Protein AF-A0A8T9MVJ7-F1 (afdb_monomer)

Organism: NCBI:txid211502

Structure (mmCIF, N/CA/C/O backbone):
data_AF-A0A8T9MVJ7-F1
#
_entry.id   AF-A0A8T9MVJ7-F1
#
loop_
_atom_site.group_PDB
_atom_site.id
_atom_site.type_symbol
_atom_site.label_atom_id
_atom_site.label_alt_id
_atom_site.label_comp_id
_atom_site.label_asym_id
_atom_site.label_entity_id
_atom_site.label_seq_id
_atom_site.pdbx_PDB_ins_code
_atom_site.Cartn_x
_atom_site.Cartn_y
_atom_site.Cartn_z
_atom_site.occupancy
_atom_site.B_iso_or_equiv
_atom_site.auth_seq_id
_atom_site.auth_comp_id
_atom_site.auth_asym_id
_atom_site.auth_atom_id
_atom_site.pdbx_PDB_model_num
ATOM 1 N N . MET A 1 1 ? -18.164 -0.647 5.965 1.00 48.44 1 MET A N 1
ATOM 2 C CA . MET A 1 1 ? -16.775 -0.956 5.576 1.00 48.44 1 MET A CA 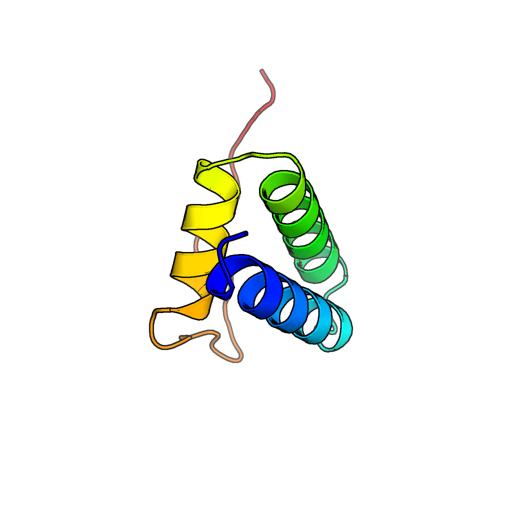1
ATOM 3 C C . MET A 1 1 ? -16.595 -0.581 4.124 1.00 48.44 1 MET A C 1
ATOM 5 O O . MET A 1 1 ? -17.353 -1.061 3.287 1.00 48.44 1 MET A O 1
ATOM 9 N N . ASP A 1 2 ? -15.652 0.304 3.840 1.00 60.47 2 ASP A N 1
ATOM 10 C CA . ASP A 1 2 ? -15.341 0.775 2.495 1.00 60.47 2 ASP A CA 1
ATOM 11 C C . ASP A 1 2 ? -14.882 -0.414 1.643 1.00 60.47 2 ASP A C 1
ATOM 13 O O . ASP A 1 2 ? -13.756 -0.888 1.779 1.00 60.47 2 ASP A O 1
ATOM 17 N N . LYS A 1 3 ? -15.767 -0.944 0.787 1.00 60.28 3 LYS A N 1
ATOM 18 C CA . LYS A 1 3 ? -15.483 -2.116 -0.068 1.00 60.28 3 LYS A CA 1
ATOM 19 C C . LYS A 1 3 ? -14.192 -1.958 -0.885 1.00 60.28 3 LYS A C 1
ATOM 21 O O . LYS A 1 3 ? -13.526 -2.950 -1.147 1.00 60.28 3 LYS A O 1
ATOM 26 N N . ASN A 1 4 ? -13.814 -0.721 -1.216 1.00 80.88 4 ASN A N 1
ATOM 27 C CA . ASN A 1 4 ? -12.565 -0.401 -1.907 1.00 80.88 4 ASN A CA 1
ATOM 28 C C . ASN A 1 4 ? -11.306 -0.690 -1.079 1.00 80.88 4 ASN A C 1
ATOM 30 O O . ASN A 1 4 ? -10.291 -1.065 -1.653 1.00 80.88 4 ASN A O 1
ATOM 34 N N . LEU A 1 5 ? -11.349 -0.543 0.250 1.00 82.44 5 LEU A N 1
ATOM 35 C CA . LEU A 1 5 ? -10.170 -0.766 1.088 1.00 82.44 5 LEU A CA 1
ATOM 36 C C . LEU A 1 5 ? -9.832 -2.255 1.185 1.00 82.44 5 LEU A C 1
ATOM 38 O O . LEU A 1 5 ? -8.676 -2.624 1.031 1.00 82.44 5 LEU A O 1
ATOM 42 N N . LEU A 1 6 ? -10.830 -3.114 1.397 1.00 85.88 6 LEU A N 1
ATOM 43 C CA . LEU A 1 6 ? -10.609 -4.563 1.473 1.00 85.88 6 LEU A CA 1
ATOM 44 C C . LEU A 1 6 ? -10.065 -5.123 0.152 1.00 85.88 6 LEU A C 1
ATOM 46 O O . LEU A 1 6 ? -9.124 -5.909 0.155 1.00 85.88 6 LEU A O 1
ATOM 50 N N . ASP A 1 7 ? -10.608 -4.662 -0.975 1.00 87.81 7 ASP A N 1
ATOM 51 C CA . ASP A 1 7 ? -10.140 -5.034 -2.314 1.00 87.81 7 ASP A CA 1
ATOM 52 C C . ASP A 1 7 ? -8.721 -4.507 -2.614 1.00 87.81 7 ASP A C 1
ATOM 54 O O . ASP A 1 7 ? -7.912 -5.162 -3.270 1.00 87.81 7 ASP A O 1
ATOM 58 N N . LEU A 1 8 ? -8.381 -3.323 -2.099 1.00 85.44 8 LEU A N 1
ATOM 59 C CA . LEU A 1 8 ? -7.033 -2.763 -2.179 1.00 85.44 8 LEU A CA 1
ATOM 60 C C . LEU A 1 8 ? -6.021 -3.569 -1.348 1.00 85.44 8 LEU A C 1
ATOM 62 O O . LEU A 1 8 ? -4.926 -3.850 -1.831 1.00 85.44 8 LEU A O 1
ATOM 66 N N . LEU A 1 9 ? -6.383 -3.962 -0.125 1.00 88.44 9 LEU A N 1
ATOM 67 C CA . LEU A 1 9 ? -5.532 -4.764 0.759 1.00 88.44 9 LEU A CA 1
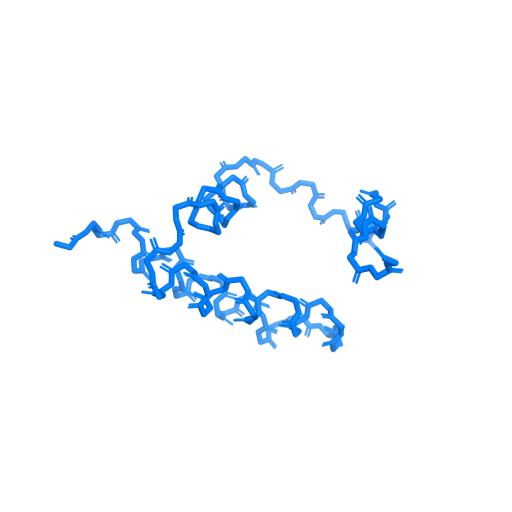ATOM 68 C C . LEU A 1 9 ? -5.297 -6.171 0.195 1.00 88.44 9 LEU A C 1
ATOM 70 O O . LEU A 1 9 ? -4.160 -6.641 0.201 1.00 88.44 9 LEU A O 1
ATOM 74 N N . ASP A 1 10 ? -6.332 -6.812 -0.358 1.00 89.50 10 ASP A N 1
ATOM 75 C CA . ASP A 1 10 ? -6.206 -8.117 -1.021 1.00 89.50 10 ASP A CA 1
ATOM 76 C C . ASP A 1 10 ? -5.241 -8.052 -2.214 1.00 89.50 10 ASP A C 1
ATOM 78 O O . ASP A 1 10 ? -4.299 -8.847 -2.312 1.00 89.50 10 ASP A O 1
ATOM 82 N N . ARG A 1 11 ? -5.404 -7.044 -3.083 1.00 86.50 11 ARG A N 1
ATOM 83 C CA . ARG A 1 11 ? -4.495 -6.816 -4.215 1.00 86.50 11 ARG A CA 1
ATOM 84 C C . ARG A 1 11 ? -3.065 -6.543 -3.761 1.00 86.50 11 ARG A C 1
ATOM 86 O O . ARG A 1 11 ? -2.134 -7.101 -4.342 1.00 86.50 11 ARG A O 1
ATOM 93 N N . ALA A 1 12 ? -2.883 -5.734 -2.721 1.00 86.62 12 ALA A N 1
ATOM 94 C CA . ALA A 1 12 ? -1.566 -5.435 -2.176 1.00 86.62 12 ALA A CA 1
ATOM 95 C C . ALA A 1 12 ? -0.887 -6.672 -1.574 1.00 86.62 12 ALA A C 1
ATOM 97 O O . ALA A 1 12 ? 0.289 -6.910 -1.841 1.00 86.62 12 ALA A O 1
ATOM 98 N N . CYS A 1 13 ? -1.627 -7.505 -0.842 1.00 87.12 13 CYS A N 1
ATOM 99 C CA . CYS A 1 13 ? -1.125 -8.764 -0.294 1.00 87.12 13 CYS A CA 1
ATOM 100 C C . CYS A 1 13 ? -0.691 -9.728 -1.411 1.00 87.12 13 CYS A C 1
ATOM 102 O O . CYS A 1 13 ? 0.418 -10.265 -1.391 1.00 87.12 13 CYS A O 1
ATOM 104 N N . ARG A 1 14 ? -1.520 -9.880 -2.451 1.00 87.25 14 ARG A N 1
ATOM 105 C CA . ARG A 1 14 ? -1.183 -10.686 -3.633 1.00 87.25 14 ARG A CA 1
ATOM 106 C C . ARG A 1 14 ? 0.053 -10.178 -4.361 1.00 87.25 14 ARG A C 1
ATOM 108 O O . ARG A 1 14 ? 0.834 -10.984 -4.861 1.00 87.25 14 ARG A O 1
ATOM 115 N N . TRP A 1 15 ? 0.224 -8.865 -4.454 1.00 83.88 15 TRP A N 1
ATOM 116 C CA . TRP A 1 15 ? 1.403 -8.276 -5.077 1.00 83.88 15 TRP A CA 1
ATOM 117 C C . TRP A 1 15 ? 2.657 -8.517 -4.228 1.00 83.88 15 TRP A C 1
ATOM 119 O O . TRP A 1 15 ? 3.664 -8.969 -4.758 1.00 83.88 15 TRP A O 1
ATOM 129 N N . ALA A 1 16 ? 2.563 -8.351 -2.905 1.00 83.81 16 ALA A N 1
ATOM 130 C CA . ALA A 1 16 ? 3.656 -8.612 -1.968 1.00 83.81 16 ALA A CA 1
ATOM 131 C C . ALA A 1 16 ? 4.201 -10.050 -2.076 1.00 83.81 16 ALA A C 1
ATOM 133 O O . ALA A 1 16 ? 5.404 -10.261 -1.979 1.00 83.81 16 ALA A O 1
ATOM 134 N N . VAL A 1 17 ? 3.333 -11.044 -2.295 1.00 82.31 17 VAL A N 1
ATOM 135 C CA . VAL A 1 17 ? 3.735 -12.456 -2.465 1.00 82.31 17 VAL A CA 1
ATOM 136 C C . VAL A 1 17 ? 4.406 -12.718 -3.818 1.00 82.31 17 VAL A C 1
ATOM 138 O O . VAL A 1 17 ? 5.258 -13.597 -3.917 1.00 82.31 17 VAL A O 1
ATOM 141 N N . GLN A 1 18 ? 4.018 -11.977 -4.855 1.00 79.62 18 GLN A N 1
ATOM 142 C CA . GLN A 1 18 ? 4.597 -12.094 -6.197 1.00 79.62 18 GLN A CA 1
ATOM 143 C C . GLN A 1 18 ? 5.914 -11.327 -6.338 1.00 79.62 18 GLN A C 1
ATOM 145 O O . GLN A 1 18 ? 6.671 -11.593 -7.270 1.00 79.62 18 GLN A O 1
ATOM 150 N N . ASP A 1 19 ? 6.187 -10.391 -5.430 1.00 77.88 19 ASP A N 1
ATOM 151 C CA . ASP A 1 19 ? 7.408 -9.606 -5.441 1.00 77.88 19 ASP A CA 1
ATOM 152 C C . ASP A 1 19 ? 8.620 -10.460 -4.989 1.00 77.88 19 ASP A C 1
ATOM 154 O O . ASP A 1 19 ? 8.620 -11.023 -3.881 1.00 77.88 19 ASP A O 1
ATOM 158 N N . PRO A 1 20 ? 9.652 -10.615 -5.846 1.00 79.38 20 PRO A N 1
ATOM 159 C CA . PRO A 1 20 ? 10.841 -11.399 -5.522 1.00 79.38 20 PRO A CA 1
ATOM 160 C C . PRO A 1 20 ? 11.785 -10.674 -4.549 1.00 79.38 20 PRO A C 1
ATOM 162 O O . PRO A 1 20 ? 12.690 -11.308 -4.002 1.00 79.38 20 PRO A O 1
ATOM 165 N N . ASP A 1 21 ? 11.593 -9.373 -4.319 1.00 80.75 21 ASP A N 1
ATOM 166 C CA . ASP A 1 21 ? 12.428 -8.542 -3.467 1.00 80.75 21 ASP A CA 1
ATOM 167 C C . ASP A 1 21 ? 11.888 -8.533 -2.025 1.00 80.75 21 ASP A C 1
ATOM 169 O O . ASP A 1 21 ? 10.787 -8.083 -1.701 1.0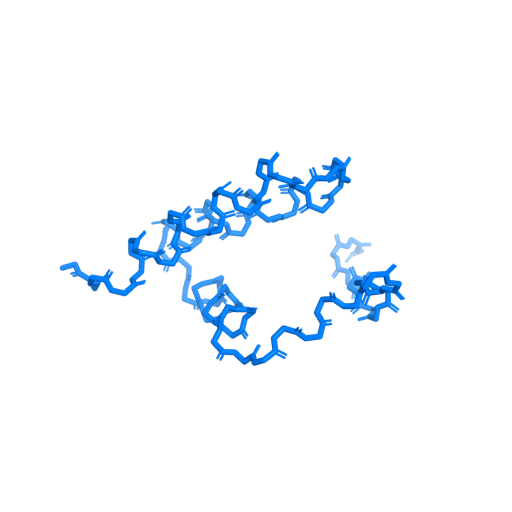0 80.75 21 ASP A O 1
ATOM 173 N N . ALA A 1 22 ? 12.678 -9.098 -1.110 1.00 79.88 22 ALA A N 1
ATOM 174 C CA . ALA A 1 22 ? 12.255 -9.264 0.278 1.00 79.88 22 ALA A CA 1
ATOM 175 C C . ALA A 1 22 ? 12.084 -7.923 1.017 1.00 79.88 22 ALA A C 1
ATOM 177 O O . ALA A 1 22 ? 11.261 -7.844 1.930 1.00 79.88 22 ALA A O 1
ATOM 178 N N . GLU A 1 23 ? 12.839 -6.893 0.625 1.00 80.88 23 GLU A N 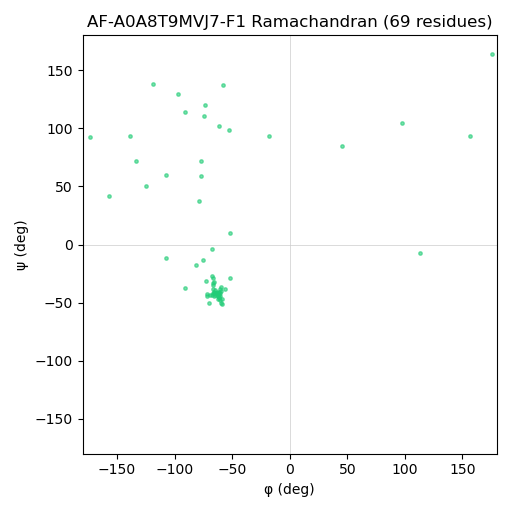1
ATOM 179 C CA . GLU A 1 23 ? 12.750 -5.544 1.192 1.00 80.88 23 GLU A CA 1
ATOM 180 C C . GLU A 1 23 ? 11.434 -4.883 0.767 1.00 80.88 23 GLU A C 1
ATOM 182 O O . GLU A 1 23 ? 10.633 -4.489 1.617 1.00 80.88 23 GLU A O 1
ATOM 187 N N . THR A 1 24 ? 11.140 -4.905 -0.532 1.00 78.44 24 THR A N 1
ATOM 188 C CA . THR A 1 24 ? 9.906 -4.361 -1.111 1.00 78.44 24 THR A CA 1
ATOM 189 C C . THR A 1 24 ? 8.663 -5.056 -0.546 1.00 78.44 24 THR A C 1
ATOM 191 O O . THR A 1 24 ? 7.680 -4.399 -0.180 1.00 78.44 24 THR A O 1
ATOM 194 N N . ARG A 1 25 ? 8.708 -6.386 -0.391 1.00 84.56 25 ARG A N 1
ATOM 195 C CA . ARG A 1 25 ? 7.640 -7.158 0.259 1.00 84.56 25 ARG A CA 1
ATOM 196 C C . ARG A 1 25 ? 7.414 -6.733 1.712 1.00 84.56 25 ARG A C 1
ATOM 198 O O . ARG A 1 25 ? 6.263 -6.594 2.126 1.00 84.56 25 ARG A O 1
ATOM 205 N N . ALA A 1 26 ? 8.482 -6.545 2.489 1.00 85.00 26 ALA A N 1
ATOM 206 C CA . ALA A 1 26 ? 8.382 -6.153 3.894 1.00 85.00 26 ALA A CA 1
ATOM 207 C C . ALA A 1 26 ? 7.811 -4.735 4.056 1.00 85.00 26 ALA A C 1
ATOM 209 O O . ALA A 1 26 ? 6.939 -4.520 4.899 1.00 85.00 26 ALA A O 1
ATOM 210 N N . GLU A 1 27 ? 8.240 -3.789 3.217 1.00 84.25 27 GLU A N 1
ATOM 211 C CA . GLU A 1 27 ? 7.690 -2.431 3.203 1.00 84.25 27 GLU A CA 1
ATOM 212 C C . GLU A 1 27 ? 6.196 -2.424 2.869 1.00 84.25 27 GLU A C 1
ATOM 214 O O . GLU A 1 27 ? 5.406 -1.758 3.543 1.00 84.25 27 GLU A O 1
ATOM 219 N N . LEU A 1 28 ? 5.787 -3.192 1.854 1.00 85.69 28 LEU A N 1
ATOM 220 C CA . LEU A 1 28 ? 4.382 -3.272 1.470 1.00 85.69 28 LEU A CA 1
ATOM 221 C C . LEU A 1 28 ? 3.530 -3.931 2.562 1.00 85.69 28 LEU A C 1
ATOM 223 O O . LEU A 1 28 ? 2.449 -3.431 2.866 1.00 85.69 28 LEU A O 1
ATOM 227 N N . ALA A 1 29 ? 4.026 -4.998 3.196 1.00 88.38 29 ALA A N 1
ATOM 228 C CA . ALA A 1 29 ? 3.345 -5.657 4.310 1.00 88.38 29 ALA A CA 1
ATOM 229 C C . ALA A 1 29 ? 3.149 -4.716 5.512 1.00 88.38 29 ALA A C 1
ATOM 231 O O . ALA A 1 29 ? 2.069 -4.689 6.104 1.00 88.38 29 ALA A O 1
ATOM 232 N N . ALA A 1 30 ? 4.153 -3.896 5.839 1.00 89.31 30 ALA A N 1
ATOM 233 C CA . ALA A 1 30 ? 4.023 -2.880 6.880 1.00 89.31 30 ALA A CA 1
ATOM 234 C C . ALA A 1 30 ? 2.941 -1.846 6.522 1.00 89.31 30 ALA A C 1
ATOM 236 O O . ALA A 1 30 ? 2.096 -1.511 7.353 1.00 89.31 30 ALA A O 1
ATOM 237 N N . LEU A 1 31 ? 2.921 -1.378 5.270 1.00 87.38 31 LEU A N 1
ATOM 238 C CA . LEU A 1 31 ? 1.946 -0.395 4.795 1.00 87.38 31 LEU A CA 1
ATOM 239 C C . LEU A 1 31 ? 0.501 -0.921 4.856 1.00 87.38 31 LEU A C 1
ATOM 241 O O . LEU A 1 31 ? -0.403 -0.187 5.256 1.00 87.38 31 LEU A O 1
ATOM 245 N N . ILE A 1 32 ? 0.300 -2.194 4.496 1.00 90.31 32 ILE A N 1
ATOM 246 C CA . ILE A 1 32 ? -0.976 -2.916 4.625 1.00 90.31 32 ILE A CA 1
ATOM 247 C C . ILE A 1 32 ? -1.417 -2.928 6.092 1.00 90.31 32 ILE A C 1
ATOM 249 O O . ILE A 1 32 ? -2.520 -2.475 6.391 1.00 90.31 32 ILE A O 1
ATOM 253 N N . GLY A 1 33 ? -0.534 -3.331 7.012 1.00 90.81 33 GLY A N 1
ATOM 254 C CA . GLY A 1 33 ? -0.846 -3.372 8.443 1.00 90.81 33 GLY A CA 1
ATOM 255 C C . GLY A 1 33 ? -1.229 -2.003 9.019 1.00 90.81 33 GLY A C 1
ATOM 256 O O . GLY A 1 33 ? -2.185 -1.895 9.787 1.00 90.81 33 GLY A O 1
ATOM 257 N N . HIS A 1 34 ? -0.549 -0.929 8.604 1.00 90.00 34 HIS A N 1
ATOM 258 C CA . HIS A 1 34 ? -0.928 0.434 8.992 1.00 90.00 34 HIS A CA 1
ATOM 259 C C . HIS A 1 34 ? -2.304 0.833 8.435 1.00 90.00 34 HIS A C 1
ATOM 261 O O . HIS A 1 34 ? -3.132 1.388 9.162 1.00 90.00 34 HIS A O 1
ATOM 267 N N . ALA A 1 35 ? -2.584 0.516 7.168 1.00 89.56 35 ALA A N 1
ATOM 268 C CA . ALA A 1 35 ? -3.866 0.816 6.538 1.00 89.56 35 ALA A CA 1
ATOM 269 C C . ALA A 1 35 ? -5.036 0.052 7.193 1.00 89.56 35 ALA A C 1
ATOM 271 O O . ALA A 1 35 ? -6.113 0.628 7.401 1.00 89.56 35 ALA A O 1
ATOM 272 N N . GLU A 1 36 ? -4.823 -1.211 7.569 1.00 88.25 36 GLU A N 1
ATOM 273 C CA . GLU A 1 36 ? -5.769 -2.012 8.356 1.00 88.25 36 GLU A CA 1
ATOM 274 C C . GLU A 1 36 ? -5.989 -1.420 9.749 1.00 88.25 36 GLU A C 1
ATOM 276 O O . GLU A 1 36 ? -7.130 -1.292 10.194 1.00 88.25 36 GLU A O 1
ATOM 281 N N . GLY A 1 37 ? -4.914 -0.962 10.393 1.00 88.50 37 GLY A N 1
ATOM 282 C CA . GLY A 1 37 ? -4.931 -0.386 11.737 1.00 88.50 37 GLY A CA 1
ATOM 283 C C . GLY A 1 37 ? -5.657 0.955 11.881 1.00 88.50 37 GLY A C 1
ATOM 284 O O . GLY A 1 37 ? -5.780 1.449 12.999 1.00 88.50 37 GLY A O 1
ATOM 285 N N . GLY A 1 38 ? -6.150 1.558 10.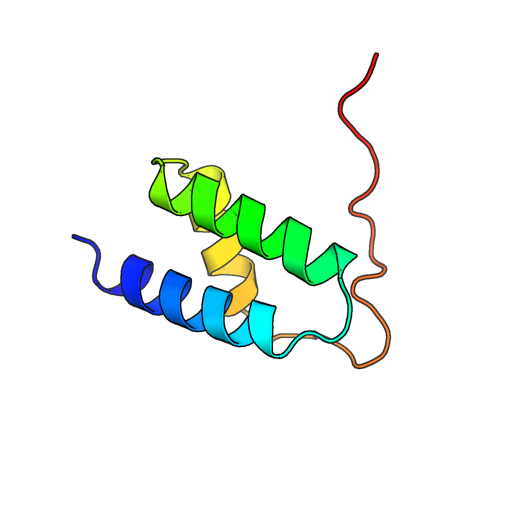795 1.00 86.69 38 GLY A N 1
ATOM 286 C CA . GLY A 1 38 ? -6.832 2.857 10.863 1.00 86.69 38 GLY A CA 1
ATOM 287 C C . GLY A 1 38 ? -6.100 4.003 10.18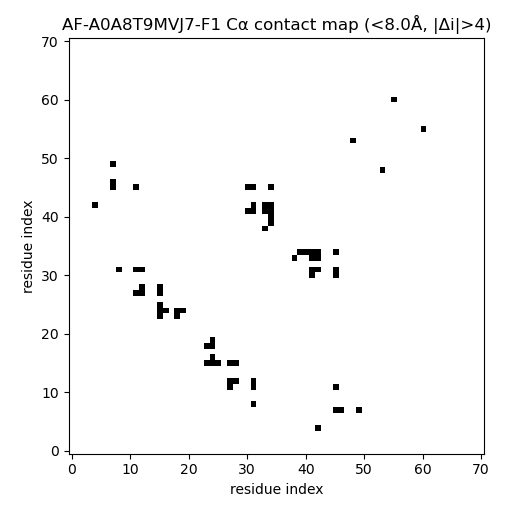0 1.00 86.69 38 GLY A C 1
ATOM 288 O O . GLY A 1 38 ? -6.669 5.087 10.071 1.00 86.69 38 GLY A O 1
ATOM 289 N N . ASP A 1 39 ? -4.866 3.792 9.722 1.00 90.19 39 ASP A N 1
ATOM 290 C CA . ASP A 1 39 ? -4.007 4.883 9.281 1.00 90.19 39 ASP A CA 1
ATOM 291 C C . ASP A 1 39 ? -4.449 5.434 7.917 1.00 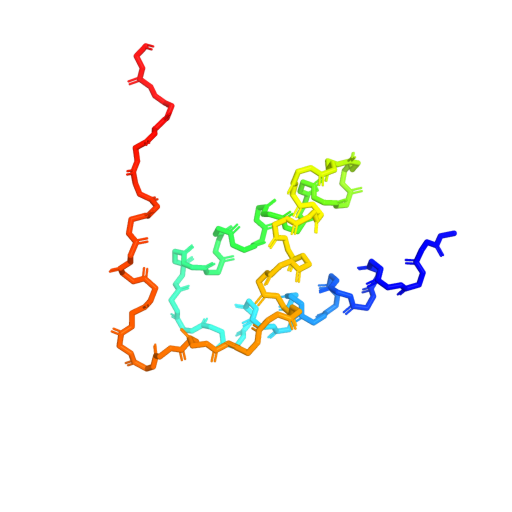90.19 39 ASP A C 1
ATOM 293 O O . ASP A 1 39 ? -4.345 4.783 6.873 1.00 90.19 39 ASP A O 1
ATOM 297 N N . ALA A 1 40 ? -4.973 6.660 7.926 1.00 86.38 40 ALA A N 1
ATOM 298 C CA . ALA A 1 40 ? -5.464 7.324 6.724 1.00 86.38 40 ALA A CA 1
ATOM 299 C C . ALA A 1 40 ? -4.342 7.623 5.718 1.00 86.38 40 ALA A C 1
ATOM 301 O O . ALA A 1 40 ? -4.575 7.565 4.509 1.00 86.38 40 ALA A O 1
ATOM 302 N N . GLN A 1 41 ? -3.124 7.902 6.194 1.00 84.56 41 GLN A N 1
ATOM 303 C CA . GLN A 1 41 ? -1.989 8.200 5.328 1.00 84.56 41 GLN A CA 1
ATOM 304 C C . GLN A 1 41 ? -1.513 6.931 4.614 1.00 84.56 41 GLN A C 1
ATOM 306 O O . GLN A 1 41 ? -1.262 6.958 3.406 1.00 84.56 41 GLN A O 1
ATOM 311 N N . ALA A 1 42 ? -1.450 5.805 5.329 1.00 87.12 42 ALA A N 1
ATOM 312 C CA . ALA A 1 42 ? -1.143 4.500 4.754 1.00 87.12 42 ALA A CA 1
ATOM 313 C C . ALA A 1 42 ? -2.198 4.077 3.726 1.00 87.12 42 ALA A C 1
ATOM 315 O O . ALA A 1 42 ? -1.839 3.681 2.620 1.00 87.12 42 ALA A O 1
ATOM 316 N N . ARG A 1 43 ? -3.494 4.248 4.029 1.00 87.81 43 ARG A N 1
ATOM 317 C CA . ARG A 1 43 ? -4.591 3.978 3.079 1.00 87.81 43 ARG A CA 1
ATOM 318 C C . ARG A 1 43 ? -4.480 4.815 1.814 1.00 87.81 43 ARG A C 1
ATOM 320 O O . ARG A 1 43 ? -4.602 4.270 0.725 1.00 87.81 43 ARG A O 1
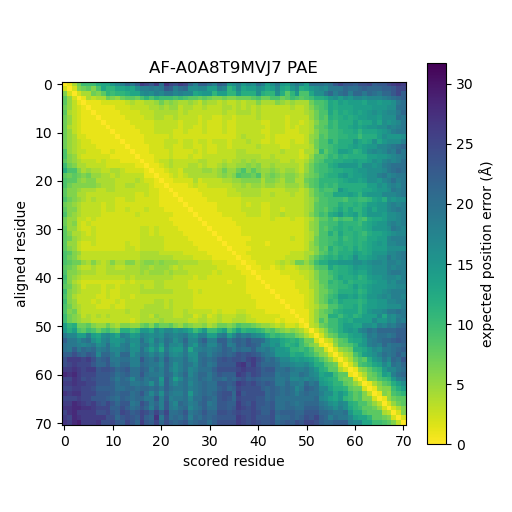ATOM 327 N N . HIS A 1 44 ? -4.229 6.116 1.947 1.00 84.38 44 HIS A N 1
ATOM 328 C CA . HIS A 1 44 ? -4.088 7.007 0.798 1.00 84.38 44 HIS A CA 1
ATOM 329 C C . HIS A 1 44 ? -2.842 6.669 -0.030 1.00 84.38 44 HIS A C 1
ATOM 331 O O . HIS A 1 44 ? -2.886 6.691 -1.254 1.00 84.38 44 HIS A O 1
ATOM 337 N N . THR A 1 45 ? -1.741 6.301 0.628 1.00 83.88 45 THR A N 1
ATOM 338 C CA . THR A 1 45 ? -0.503 5.872 -0.040 1.00 83.88 45 THR A CA 1
ATOM 339 C C . THR A 1 45 ? -0.710 4.559 -0.789 1.00 83.88 45 THR A C 1
ATOM 341 O O . THR A 1 45 ? -0.298 4.436 -1.941 1.00 83.88 45 THR A O 1
ATOM 344 N N . LEU A 1 46 ? -1.377 3.589 -0.158 1.00 85.31 46 LEU A N 1
ATOM 345 C CA . LEU A 1 46 ? -1.728 2.315 -0.772 1.00 85.31 46 LEU A CA 1
ATOM 346 C C . LEU A 1 46 ? -2.672 2.547 -1.956 1.00 85.31 46 LEU A C 1
ATOM 348 O O . LEU A 1 46 ? -2.411 2.056 -3.044 1.00 85.31 46 LEU A O 1
ATOM 352 N N . ALA A 1 47 ? -3.707 3.372 -1.791 1.00 83.88 47 ALA A N 1
ATOM 353 C CA . ALA A 1 47 ? -4.629 3.704 -2.868 1.00 83.88 47 ALA A CA 1
ATOM 354 C C . ALA A 1 47 ? -3.886 4.372 -4.031 1.00 83.88 47 ALA A C 1
ATOM 356 O O . ALA A 1 47 ? -3.961 3.879 -5.144 1.00 83.88 47 ALA A O 1
ATOM 357 N N . ALA A 1 48 ? -3.068 5.396 -3.779 1.00 79.44 48 ALA A N 1
ATOM 358 C CA . ALA A 1 48 ? -2.300 6.085 -4.817 1.00 79.44 48 ALA A CA 1
ATOM 359 C C . ALA A 1 48 ? -1.328 5.162 -5.576 1.00 79.44 48 ALA A C 1
ATOM 361 O O . ALA A 1 48 ? -1.164 5.309 -6.786 1.00 79.44 48 ALA A O 1
ATOM 362 N N . ARG A 1 49 ? -0.704 4.189 -4.891 1.00 77.12 49 ARG A N 1
ATOM 363 C CA . ARG A 1 49 ? 0.186 3.195 -5.521 1.00 77.12 49 ARG A CA 1
ATOM 364 C C . ARG A 1 49 ? -0.551 2.226 -6.449 1.00 77.12 49 ARG A C 1
ATOM 366 O O . ARG A 1 49 ? 0.072 1.718 -7.375 1.00 77.12 49 ARG A O 1
ATOM 373 N N . PHE A 1 50 ? -1.836 1.975 -6.203 1.00 76.44 50 PHE A N 1
ATOM 374 C CA . PHE A 1 50 ? -2.662 1.026 -6.960 1.00 76.44 50 PHE A CA 1
ATOM 375 C C . PHE A 1 50 ? -3.709 1.697 -7.880 1.00 76.44 50 PHE A C 1
ATOM 377 O O . PHE A 1 50 ? -4.287 1.012 -8.719 1.00 76.44 50 PHE A O 1
ATOM 384 N N . ASP A 1 51 ? -3.941 3.009 -7.751 1.00 74.12 51 ASP A N 1
ATOM 385 C CA . ASP A 1 51 ? -4.923 3.808 -8.510 1.00 74.12 51 ASP A CA 1
ATOM 386 C C . ASP A 1 51 ? -4.329 4.427 -9.791 1.00 74.12 51 ASP A C 1
ATOM 388 O O . ASP A 1 51 ? -4.965 4.449 -10.845 1.00 74.12 51 ASP A O 1
ATOM 392 N N . GLY A 1 52 ? -3.071 4.877 -9.754 1.00 53.28 52 GLY A N 1
ATOM 393 C CA . GLY A 1 52 ? -2.412 5.499 -10.903 1.00 53.28 52 GLY A CA 1
ATOM 394 C C . GLY A 1 52 ? -1.546 4.514 -11.682 1.00 53.28 52 GLY A C 1
ATOM 395 O O . GLY A 1 52 ? -0.705 3.859 -11.076 1.00 53.28 52 GLY A O 1
ATOM 396 N N . ARG A 1 53 ? -1.717 4.449 -13.020 1.00 48.41 53 ARG A N 1
ATOM 397 C CA . ARG A 1 53 ? -0.875 3.725 -14.008 1.00 48.41 53 ARG A CA 1
ATOM 398 C C . ARG A 1 53 ? 0.510 3.384 -13.452 1.00 48.41 53 ARG A C 1
ATOM 400 O O . ARG A 1 53 ? 1.427 4.201 -13.553 1.00 48.41 53 ARG A O 1
ATOM 407 N N . LEU A 1 54 ? 0.640 2.180 -12.894 1.00 49.62 54 LEU A N 1
ATOM 408 C CA . LEU A 1 54 ? 1.882 1.655 -12.348 1.00 49.62 54 LEU A CA 1
ATOM 409 C C . LEU A 1 54 ? 2.982 1.762 -13.415 1.00 49.62 54 LEU A C 1
ATOM 411 O O . LEU A 1 54 ? 3.134 0.884 -14.258 1.00 49.62 54 LEU A O 1
ATOM 415 N N . GLN A 1 55 ? 3.810 2.804 -13.340 1.00 43.31 55 GLN A N 1
ATOM 416 C CA . GLN A 1 55 ? 5.204 2.703 -13.755 1.00 43.31 55 GLN A CA 1
ATOM 417 C C . GLN A 1 55 ? 5.949 1.965 -12.641 1.00 43.31 55 GLN A C 1
ATOM 419 O O . GLN A 1 55 ? 6.900 2.472 -12.059 1.00 43.31 55 GLN A O 1
ATOM 424 N N . PHE A 1 56 ? 5.513 0.742 -12.336 1.00 52.97 56 PHE A N 1
ATOM 425 C CA . PHE A 1 56 ? 6.392 -0.242 -11.725 1.00 52.97 56 PHE A CA 1
ATOM 426 C C . PHE A 1 56 ? 7.260 -0.746 -12.868 1.00 52.97 56 PHE A C 1
ATOM 428 O O . PHE A 1 56 ? 7.041 -1.807 -13.445 1.00 52.97 56 PHE A O 1
ATOM 435 N N . GLY A 1 57 ? 8.170 0.124 -13.305 1.00 42.00 57 GLY A N 1
ATOM 436 C CA . GLY A 1 57 ? 9.152 -0.240 -14.297 1.00 42.00 57 GLY A CA 1
ATOM 437 C C . GLY A 1 57 ? 9.940 -1.416 -13.747 1.00 42.00 57 GLY A C 1
ATOM 438 O O . GLY A 1 57 ? 10.390 -1.391 -12.602 1.00 42.00 57 GLY A O 1
ATOM 439 N N . THR A 1 58 ? 10.190 -2.393 -14.604 1.00 45.84 58 THR A N 1
ATOM 440 C CA . THR A 1 58 ? 11.162 -3.489 -14.486 1.00 45.84 58 THR A CA 1
ATOM 441 C C . THR A 1 5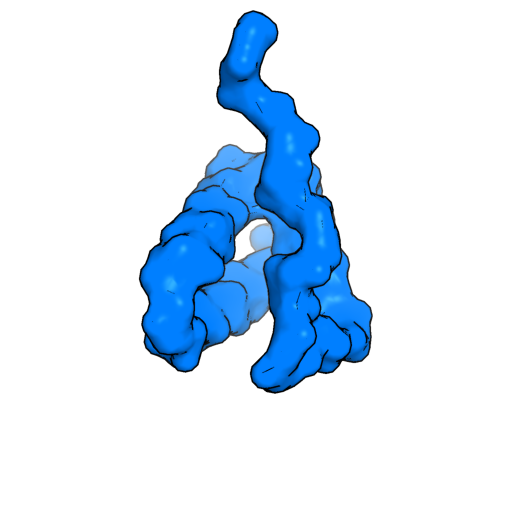8 ? 12.600 -3.026 -14.157 1.00 45.84 58 THR A C 1
ATOM 443 O O . THR A 1 58 ? 13.537 -3.812 -14.219 1.00 45.84 58 THR A O 1
ATOM 446 N N . ALA A 1 59 ? 12.790 -1.747 -13.813 1.00 51.78 59 ALA A N 1
ATOM 447 C CA . ALA A 1 59 ? 14.038 -1.085 -13.478 1.00 51.78 59 ALA A CA 1
ATOM 448 C C . ALA A 1 59 ? 13.824 0.189 -12.619 1.00 51.78 59 ALA A C 1
ATOM 450 O O . ALA A 1 59 ? 14.479 1.201 -12.860 1.00 51.78 59 ALA A O 1
ATOM 451 N N . GLY A 1 60 ? 12.928 0.188 -11.619 1.00 41.41 60 GLY A N 1
ATOM 452 C CA . GLY A 1 60 ? 13.024 1.206 -10.566 1.00 41.41 60 GLY A CA 1
ATOM 453 C C . GLY A 1 60 ? 11.766 1.554 -9.779 1.00 41.41 60 GLY A C 1
ATOM 454 O O . GLY A 1 60 ? 11.139 2.572 -10.045 1.00 41.41 60 GLY A O 1
ATOM 455 N N . LEU A 1 61 ? 11.595 0.886 -8.637 1.00 47.91 61 LEU A N 1
ATOM 456 C CA . LEU A 1 61 ? 11.264 1.570 -7.380 1.00 47.91 61 LEU A CA 1
ATOM 457 C C . LEU A 1 61 ? 12.538 2.207 -6.774 1.00 47.91 61 LEU A C 1
ATOM 459 O O . LEU A 1 61 ? 12.768 2.188 -5.573 1.00 47.91 61 LEU A O 1
ATOM 463 N N . ARG A 1 62 ? 13.428 2.751 -7.616 1.00 54.59 62 ARG A N 1
ATOM 464 C CA . ARG A 1 62 ? 14.633 3.486 -7.203 1.00 54.59 62 ARG A CA 1
ATOM 465 C C . ARG A 1 62 ? 14.438 4.968 -7.482 1.00 54.59 62 ARG A C 1
ATOM 467 O O . ARG A 1 62 ? 15.163 5.587 -8.249 1.00 54.59 62 ARG A O 1
ATOM 474 N N . GLY A 1 63 ? 13.414 5.528 -6.853 1.00 43.16 63 GLY A N 1
ATOM 475 C CA . GLY A 1 63 ? 13.110 6.953 -6.860 1.00 43.16 63 GLY A CA 1
ATOM 476 C C . GLY A 1 63 ? 12.809 7.417 -5.444 1.00 43.16 63 GLY A C 1
ATOM 477 O O . GLY A 1 63 ? 11.657 7.661 -5.127 1.00 43.16 63 GLY A O 1
ATOM 478 N N . ARG A 1 64 ? 13.851 7.490 -4.601 1.00 44.56 64 ARG A N 1
ATOM 479 C CA . ARG A 1 64 ? 13.862 8.095 -3.252 1.00 44.56 64 ARG A CA 1
ATOM 480 C C . ARG A 1 64 ? 12.671 7.723 -2.344 1.00 44.56 64 ARG A C 1
ATOM 482 O O . ARG A 1 64 ? 11.759 8.516 -2.146 1.00 44.56 64 ARG A O 1
ATOM 489 N N . LEU A 1 65 ? 12.774 6.588 -1.653 1.00 49.19 65 LEU A N 1
ATOM 490 C CA . LEU A 1 65 ? 12.184 6.448 -0.316 1.00 49.19 65 LEU A CA 1
ATOM 491 C C . LEU A 1 65 ? 13.250 6.016 0.705 1.00 49.19 65 LEU A C 1
ATOM 493 O O . LEU A 1 65 ? 13.074 5.078 1.464 1.00 49.19 65 LEU A O 1
ATOM 497 N N . GLN A 1 66 ? 14.387 6.716 0.729 1.00 48.41 66 GLN A N 1
ATOM 498 C CA . GLN A 1 66 ? 15.223 6.755 1.928 1.00 48.41 66 GLN A CA 1
ATOM 499 C C . GLN A 1 66 ? 15.331 8.192 2.438 1.00 48.41 66 GLN A C 1
ATOM 501 O O . GLN A 1 66 ? 15.560 9.116 1.658 1.00 48.41 66 GLN A O 1
ATOM 506 N N . ALA A 1 67 ? 15.237 8.286 3.769 1.00 39.00 67 ALA A N 1
ATOM 507 C CA . ALA A 1 67 ? 15.484 9.406 4.681 1.00 39.00 67 ALA A CA 1
ATOM 508 C C . ALA A 1 67 ? 14.229 10.206 5.109 1.00 39.00 67 ALA A C 1
ATOM 510 O O . ALA A 1 67 ? 13.716 11.021 4.360 1.00 39.00 67 ALA A O 1
ATOM 511 N N . GLY A 1 68 ? 13.708 10.060 6.329 1.00 37.22 68 GLY A N 1
ATOM 512 C CA . GLY A 1 68 ? 14.185 9.234 7.430 1.00 37.22 68 GLY A CA 1
ATOM 513 C C . GLY A 1 68 ? 13.377 9.417 8.713 1.00 37.22 68 GLY A C 1
ATOM 514 O O . GLY A 1 68 ? 12.671 10.405 8.903 1.00 37.22 68 GLY A O 1
ATOM 515 N N . ARG A 1 69 ? 13.551 8.466 9.633 1.00 46.66 69 ARG A N 1
ATOM 516 C CA . ARG A 1 69 ? 13.383 8.711 11.064 1.00 46.66 69 ARG A CA 1
ATOM 517 C C . ARG A 1 69 ? 14.500 7.998 11.823 1.00 46.66 69 ARG A C 1
ATOM 519 O O . ARG A 1 69 ? 14.377 6.817 12.131 1.00 46.66 69 ARG A O 1
ATOM 526 N N . ARG A 1 70 ? 15.595 8.724 12.085 1.00 46.38 70 ARG A N 1
ATOM 527 C CA . ARG A 1 70 ? 16.452 8.571 13.277 1.00 46.38 70 ARG A CA 1
ATOM 528 C C . ARG A 1 70 ? 17.521 9.676 13.344 1.00 46.38 70 ARG A C 1
ATOM 530 O O . ARG A 1 70 ? 18.594 9.535 12.770 1.00 46.38 70 ARG A O 1
ATOM 537 N N . ALA A 1 71 ? 17.185 10.754 14.048 1.00 37.97 71 ALA A N 1
ATOM 538 C CA . ALA A 1 71 ? 18.021 11.500 14.991 1.00 37.97 71 ALA A CA 1
ATOM 539 C C . ALA A 1 71 ? 17.063 12.251 15.926 1.00 37.97 71 ALA A C 1
ATOM 541 O O . ALA A 1 71 ? 16.061 12.783 15.394 1.00 37.97 71 ALA A O 1
#

Sequence (71 aa):
MDKNLLDLLDRACRWAVQDPDAETRAELAALIGHAEGGDAQARHTLAARFDGRLQFGTAGLRGRLQAGRRA

Secondary structure (DSSP, 8-state):
--HHHHHHHHHHHHHHHH---HHHHHHHHHHHHHHHTT-HHHHHHHHHHHHS-----TT-S-S-----S--

Mean predicted aligned error: 9.6 Å

Solvent-accessible surface area (backbone atoms only — not comparable to full-atom values): 4482 Å² total; per-residue (Å²): 129,68,68,67,55,60,55,48,48,52,53,50,53,58,48,35,72,69,46,88,47,70,66,63,26,50,55,48,51,50,39,48,53,39,31,71,73,66,36,64,66,37,40,51,51,54,46,54,63,74,70,49,87,72,73,73,47,102,82,46,96,76,75,81,92,75,87,82,92,88,134

Foldseek 3Di:
DPPVLVVLLVVLLVVLVVDPDVVVSVVSVVLSVCSVVPNPVSSVVSCVCVVDDDPPPPPDVPDDPDDDDDD

Radius of gyration: 12.66 Å; Cα contacts (8 Å, |Δi|>4): 35; chains: 1; bounding box: 35×24×30 Å

pLDDT: mean 72.63, std 18.05, range [37.22, 90.81]